Protein AF-A0A8X7WUF3-F1 (afdb_monomer)

Sequence (174 aa):
MGSCRSQRPDRFDLRYANLSNQVAPIILLKLLQTSVDLGSIHLSSYCTLTGSTIAQLRDLESNYNEKVLEIAINTLEKAKRDEFDEDIPEDVRMLFVDKDTVINAVSGSHDMHLLKIDNREDSIVTRANKWCANVVTQVHREEKTRNRNRVSEIHQYTNHLRDNAAKYELRHAA

Foldseek 3Di:
DDDDPDPDPDPVVVVLVVVLVPPPDPVLVVVLVVVLVVLVVVLVVVLVVLVVVLVVVLVVLVVVLVVQLVVLVVQLVCVVVVVHDPPDDPVSVVQSPDSVSVVVVSVVVSVVSNVVSVVVSCVVSVVSVVVSVVVSVVVVVVSVVVSVVVSVVVVVVVVVVVVVVVVVVVVVVD

pLDDT: mean 82.72, std 17.37, range [35.44, 98.5]

Structure (mmCIF, N/CA/C/O backbone):
data_AF-A0A8X7WUF3-F1
#
_entry.id   AF-A0A8X7WUF3-F1
#
loop_
_atom_site.group_PDB
_atom_site.id
_atom_site.type_symbol
_atom_site.label_atom_id
_atom_site.label_alt_id
_atom_site.label_comp_id
_atom_site.label_asym_id
_atom_site.label_entity_id
_atom_site.label_seq_id
_atom_site.pdbx_PDB_ins_code
_atom_site.Cartn_x
_atom_site.Cartn_y
_atom_site.Cartn_z
_atom_site.occupancy
_atom_site.B_iso_or_equiv
_atom_site.auth_seq_id
_atom_site.auth_comp_id
_atom_site.auth_asym_id
_atom_site.auth_atom_id
_atom_site.pdbx_PDB_model_num
ATOM 1 N N . MET A 1 1 ? 19.565 -24.087 -69.670 1.00 35.44 1 MET A N 1
ATOM 2 C CA . MET A 1 1 ? 19.484 -24.325 -68.213 1.00 35.44 1 MET A CA 1
ATOM 3 C C . MET A 1 1 ? 20.623 -23.569 -67.542 1.00 35.44 1 MET A C 1
ATOM 5 O O . MET A 1 1 ? 21.758 -24.015 -67.607 1.00 35.44 1 MET A O 1
ATOM 9 N N . GLY A 1 2 ? 20.3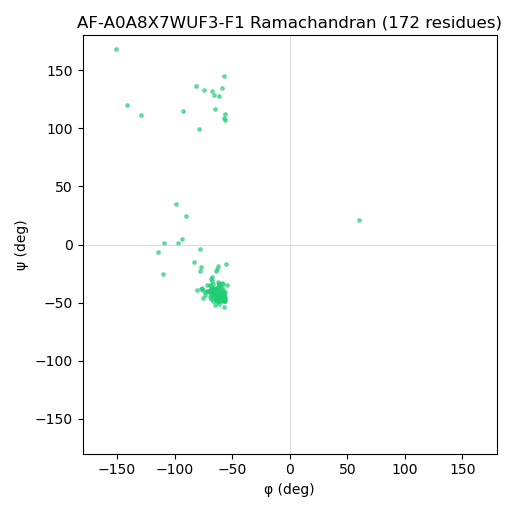50 -22.368 -67.025 1.00 37.84 2 GLY A N 1
ATOM 10 C CA . GLY A 1 2 ? 21.346 -21.529 -66.351 1.00 37.84 2 GLY A CA 1
ATOM 11 C C . GLY A 1 2 ? 21.315 -21.789 -64.849 1.00 37.84 2 GLY A C 1
ATOM 12 O O . GLY A 1 2 ? 20.302 -21.543 -64.205 1.00 37.84 2 GLY A O 1
ATOM 13 N N . SER A 1 3 ? 22.403 -22.341 -64.319 1.00 40.22 3 SER A N 1
ATOM 14 C CA . SER A 1 3 ? 22.562 -22.729 -62.916 1.00 40.22 3 SER A CA 1
ATOM 15 C C . SER A 1 3 ? 22.530 -21.511 -61.983 1.00 40.22 3 SER A C 1
ATOM 17 O O . SER A 1 3 ? 23.445 -20.690 -62.009 1.00 40.22 3 SER A O 1
ATOM 19 N N . CYS A 1 4 ? 21.525 -21.438 -61.103 1.00 40.44 4 CYS A N 1
ATOM 20 C CA . CYS A 1 4 ? 21.516 -20.563 -59.928 1.00 40.44 4 CYS A CA 1
ATOM 21 C C . CYS A 1 4 ? 22.749 -20.845 -59.055 1.00 40.44 4 CYS A C 1
ATOM 23 O O . CYS A 1 4 ? 22.812 -21.862 -58.367 1.00 40.44 4 CYS A O 1
ATOM 25 N N . ARG A 1 5 ? 23.735 -19.941 -59.047 1.00 38.94 5 ARG A N 1
ATOM 26 C CA . ARG A 1 5 ? 24.725 -19.886 -57.966 1.00 38.94 5 ARG A CA 1
ATOM 27 C C . ARG A 1 5 ? 24.072 -19.187 -56.779 1.00 38.94 5 ARG A C 1
ATOM 29 O O . ARG A 1 5 ? 23.997 -17.965 -56.743 1.00 38.94 5 ARG A O 1
ATOM 36 N N . SER A 1 6 ? 23.601 -19.973 -55.816 1.00 46.81 6 SER A N 1
ATOM 37 C CA . SER A 1 6 ? 23.259 -19.490 -54.481 1.00 46.81 6 SER A CA 1
ATOM 38 C C . SER A 1 6 ? 24.500 -18.832 -53.865 1.00 46.81 6 SER A C 1
ATOM 40 O O . SER A 1 6 ? 25.472 -19.523 -53.542 1.00 46.81 6 SER A O 1
ATOM 42 N N . GLN A 1 7 ? 24.488 -17.505 -53.742 1.00 46.44 7 GLN A N 1
ATOM 43 C CA . GLN A 1 7 ? 25.461 -16.760 -52.947 1.00 46.44 7 GLN A CA 1
ATOM 44 C C . GLN A 1 7 ? 25.415 -17.312 -51.521 1.00 46.44 7 GLN A C 1
ATOM 46 O O . GLN A 1 7 ? 24.400 -17.213 -50.834 1.00 46.44 7 GLN A O 1
ATOM 51 N N . ARG A 1 8 ? 26.499 -17.967 -51.096 1.00 47.62 8 ARG A N 1
ATOM 52 C CA . ARG A 1 8 ? 26.674 -18.297 -49.683 1.00 47.62 8 ARG A CA 1
ATOM 53 C C . ARG A 1 8 ? 26.868 -16.971 -48.944 1.00 47.62 8 ARG A C 1
ATOM 55 O O . ARG A 1 8 ? 27.695 -16.186 -49.404 1.00 47.62 8 ARG A O 1
ATOM 62 N N . PRO A 1 9 ? 26.161 -16.719 -47.833 1.00 45.72 9 PRO A N 1
ATOM 63 C CA . PRO A 1 9 ? 26.428 -15.538 -47.028 1.00 45.72 9 PRO A CA 1
ATOM 64 C C . PRO A 1 9 ? 27.867 -15.620 -46.507 1.00 45.72 9 PRO A C 1
ATOM 66 O O . PRO A 1 9 ? 28.289 -16.654 -45.973 1.00 45.72 9 PRO A O 1
ATOM 69 N N . ASP A 1 10 ? 28.638 -14.557 -46.730 1.00 45.16 10 ASP A N 1
ATOM 70 C CA . ASP A 1 10 ? 30.043 -14.484 -46.349 1.00 45.16 10 ASP A CA 1
ATOM 71 C C . ASP A 1 10 ? 30.193 -14.687 -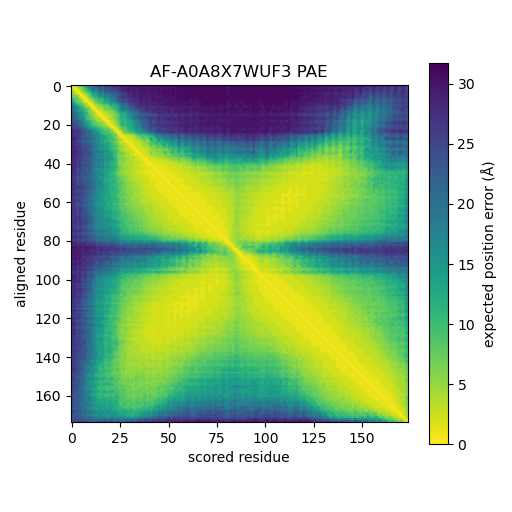44.836 1.00 45.16 10 ASP A C 1
ATOM 73 O O . ASP A 1 10 ? 29.493 -14.077 -44.028 1.00 45.16 10 ASP A O 1
ATOM 77 N N . ARG A 1 11 ? 31.154 -15.522 -44.414 1.00 47.53 11 ARG A N 1
ATOM 78 C CA . ARG A 1 11 ? 31.456 -15.771 -42.984 1.00 47.53 11 ARG A CA 1
ATOM 79 C C . ARG A 1 11 ? 31.766 -14.496 -42.189 1.00 47.53 11 ARG A C 1
ATOM 81 O O . ARG A 1 11 ? 31.739 -14.533 -40.958 1.00 47.53 11 ARG A O 1
ATOM 88 N N . PHE A 1 12 ? 32.076 -13.395 -42.870 1.00 46.31 12 PHE A N 1
ATOM 89 C CA . PHE A 1 12 ? 32.270 -12.083 -42.266 1.00 46.31 12 PHE A CA 1
ATOM 90 C C . PHE A 1 12 ? 30.977 -11.503 -41.671 1.00 46.31 12 PHE A C 1
ATOM 92 O O . PHE A 1 12 ? 31.032 -10.900 -40.600 1.00 46.31 12 PHE A O 1
ATOM 99 N N . ASP A 1 13 ? 29.815 -11.763 -42.273 1.00 53.72 13 ASP A N 1
ATOM 100 C CA . ASP A 1 13 ? 28.530 -11.178 -41.863 1.00 53.72 13 ASP A CA 1
ATOM 101 C C . ASP A 1 13 ? 28.063 -11.697 -40.487 1.00 53.72 13 ASP A C 1
ATOM 103 O O . ASP A 1 13 ? 27.626 -10.945 -39.614 1.00 53.72 13 ASP A O 1
ATOM 107 N N . LEU A 1 14 ? 28.287 -12.989 -40.220 1.00 49.47 14 LEU A N 1
ATOM 108 C CA . LEU A 1 14 ? 27.977 -13.625 -38.930 1.00 49.47 14 LEU A CA 1
ATOM 109 C C . LEU A 1 14 ? 28.860 -13.125 -37.775 1.00 49.47 14 LEU A C 1
ATOM 111 O O . LEU A 1 14 ? 28.428 -13.133 -36.618 1.00 49.47 14 LEU A O 1
ATOM 115 N N . ARG A 1 15 ? 30.095 -12.682 -38.058 1.00 49.59 15 ARG A N 1
ATOM 116 C CA . ARG A 1 15 ? 30.964 -12.071 -37.039 1.00 49.59 15 ARG A CA 1
ATOM 117 C C . ARG A 1 15 ? 30.547 -10.635 -36.743 1.00 49.59 15 ARG A C 1
ATOM 119 O O . ARG A 1 15 ? 30.535 -10.263 -35.575 1.00 49.59 15 ARG A O 1
ATOM 126 N N . TYR A 1 16 ? 30.136 -9.861 -37.746 1.00 51.12 16 TYR A N 1
ATOM 127 C CA . TYR A 1 16 ? 29.622 -8.505 -37.529 1.00 51.12 16 TYR A CA 1
ATOM 128 C C . TYR A 1 16 ? 28.277 -8.492 -36.796 1.00 51.12 16 TYR A C 1
ATOM 130 O O . TYR A 1 16 ? 28.102 -7.658 -35.911 1.00 51.12 16 TYR A O 1
ATOM 138 N N . ALA A 1 17 ? 27.389 -9.459 -37.048 1.00 49.22 17 ALA A N 1
ATOM 139 C CA . ALA A 1 17 ? 26.171 -9.652 -36.253 1.00 49.22 17 ALA A CA 1
ATOM 140 C C . ALA A 1 17 ? 26.467 -9.987 -34.772 1.00 49.22 17 ALA A C 1
ATOM 142 O O . ALA A 1 17 ? 25.726 -9.587 -33.875 1.00 49.22 17 ALA A O 1
ATOM 143 N N . ASN A 1 18 ? 27.579 -10.680 -34.491 1.00 47.94 18 ASN A N 1
ATOM 144 C CA . ASN A 1 18 ? 28.028 -10.972 -33.125 1.00 47.94 18 ASN A CA 1
ATOM 145 C C . ASN A 1 18 ? 28.763 -9.795 -32.456 1.00 47.94 18 ASN A C 1
ATOM 147 O O . ASN A 1 18 ? 28.521 -9.527 -31.282 1.00 47.94 18 ASN A O 1
ATOM 151 N N . LEU A 1 19 ? 29.604 -9.046 -33.181 1.00 47.69 19 LEU A N 1
ATOM 152 C CA . LEU A 1 19 ? 30.256 -7.834 -32.658 1.00 47.69 19 LEU A CA 1
ATOM 153 C C . LEU A 1 19 ? 29.258 -6.684 -32.436 1.00 47.69 19 LEU A C 1
ATOM 155 O O . LEU A 1 19 ? 29.367 -5.962 -31.447 1.00 47.69 19 LEU A O 1
ATOM 159 N N . SER A 1 20 ? 28.237 -6.563 -33.289 1.00 50.03 20 SER A N 1
ATOM 160 C CA . SER A 1 20 ? 27.068 -5.692 -33.086 1.00 50.03 20 SER A CA 1
ATOM 161 C C . SER A 1 20 ? 26.369 -5.958 -31.747 1.00 50.03 20 SER A C 1
ATOM 163 O O . SER A 1 20 ? 25.873 -5.018 -31.129 1.00 50.03 20 SER A O 1
ATOM 165 N N . ASN A 1 21 ? 26.344 -7.215 -31.288 1.00 48.44 21 ASN A N 1
ATOM 166 C CA . ASN A 1 21 ? 25.780 -7.590 -29.992 1.00 48.44 21 ASN A CA 1
ATOM 167 C C . ASN A 1 21 ? 26.758 -7.388 -28.815 1.00 48.44 21 ASN A C 1
ATOM 169 O O . ASN A 1 21 ? 26.299 -7.403 -27.676 1.00 48.44 21 ASN A O 1
ATOM 173 N N . GLN A 1 22 ? 28.067 -7.208 -29.046 1.00 52.22 22 GLN A N 1
ATOM 174 C CA . GLN A 1 22 ? 29.073 -7.161 -27.969 1.00 52.22 22 GLN A CA 1
ATOM 175 C C . GLN A 1 22 ? 29.705 -5.784 -27.707 1.00 52.22 22 GLN A C 1
ATOM 177 O O . GLN A 1 22 ? 30.152 -5.559 -26.585 1.00 52.22 22 GLN A O 1
ATOM 182 N N . VAL A 1 23 ? 29.758 -4.853 -28.673 1.00 52.94 23 VAL A N 1
ATOM 183 C CA . VAL A 1 23 ? 30.624 -3.653 -28.534 1.00 52.94 23 VAL A CA 1
ATOM 184 C C . VAL A 1 23 ? 29.873 -2.311 -28.445 1.00 52.94 23 VAL A C 1
ATOM 186 O O . VAL A 1 23 ? 30.470 -1.290 -28.118 1.00 52.94 23 VAL A O 1
ATOM 189 N N . ALA A 1 24 ? 28.553 -2.276 -28.621 1.00 48.44 24 ALA A N 1
ATOM 190 C CA . ALA A 1 24 ? 27.767 -1.043 -28.513 1.00 48.44 24 ALA A CA 1
ATOM 191 C C . ALA A 1 24 ? 26.564 -1.249 -27.570 1.00 48.44 24 ALA A C 1
ATOM 193 O O . ALA A 1 24 ? 25.644 -1.961 -27.982 1.00 48.44 24 ALA A O 1
ATOM 194 N N . PRO A 1 25 ? 26.485 -0.644 -26.355 1.00 58.41 25 PRO A N 1
ATOM 195 C CA . PRO A 1 25 ? 27.393 0.331 -25.721 1.00 58.41 25 PRO A CA 1
ATOM 196 C C . PRO A 1 25 ? 27.587 0.120 -24.191 1.00 58.41 25 PRO A C 1
ATOM 198 O O . PRO A 1 25 ? 26.660 0.282 -23.394 1.00 58.41 25 PRO A O 1
ATOM 201 N N . ILE A 1 26 ? 28.823 -0.119 -23.738 1.00 57.34 26 ILE A N 1
ATOM 202 C CA . ILE A 1 26 ? 29.159 -0.249 -22.299 1.00 57.34 26 ILE A CA 1
ATOM 203 C C . ILE A 1 26 ? 28.780 1.013 -21.495 1.00 57.34 26 ILE A C 1
ATOM 205 O O . ILE A 1 26 ? 28.362 0.908 -20.346 1.00 57.34 26 ILE A O 1
ATOM 209 N N . ILE A 1 27 ? 28.884 2.204 -22.094 1.00 58.00 27 ILE A N 1
ATOM 210 C CA . ILE A 1 27 ? 28.566 3.484 -21.434 1.00 58.00 27 ILE A CA 1
ATOM 211 C C . ILE A 1 27 ? 27.058 3.631 -21.194 1.00 58.00 27 ILE A C 1
ATOM 213 O O . ILE A 1 27 ? 26.644 4.063 -20.125 1.00 58.00 27 ILE A O 1
ATOM 217 N N . LEU A 1 28 ? 26.230 3.221 -22.157 1.00 61.72 28 LEU A N 1
ATOM 218 C CA . LEU A 1 28 ? 24.775 3.361 -22.078 1.00 61.72 28 LEU A CA 1
ATOM 219 C C . LEU A 1 28 ? 24.169 2.321 -21.130 1.00 61.72 28 LEU A C 1
ATOM 221 O O . LEU A 1 28 ? 23.297 2.666 -20.347 1.00 61.72 28 LEU A O 1
ATOM 225 N N . LEU A 1 29 ? 24.697 1.090 -21.115 1.00 63.72 29 LEU A N 1
ATOM 226 C CA . LEU A 1 29 ? 24.328 0.077 -20.117 1.00 63.72 29 LEU A CA 1
ATOM 227 C C . LEU A 1 29 ? 24.739 0.483 -18.695 1.00 63.72 29 LEU A C 1
ATOM 229 O O . LEU A 1 29 ? 23.956 0.294 -17.770 1.00 63.72 29 LEU A O 1
ATOM 233 N N . LYS A 1 30 ? 25.928 1.075 -18.512 1.00 66.25 30 LYS A N 1
ATOM 234 C CA . LYS A 1 30 ? 26.370 1.573 -17.199 1.00 66.25 30 LYS A CA 1
ATOM 235 C C . LYS A 1 30 ? 25.532 2.756 -16.714 1.00 66.25 30 LYS A C 1
ATOM 237 O O . LYS A 1 30 ? 25.122 2.746 -15.561 1.00 66.25 30 LYS A O 1
ATOM 242 N N . LEU A 1 31 ? 25.233 3.727 -17.581 1.00 66.06 31 LEU A N 1
ATOM 243 C CA . LEU A 1 31 ? 24.360 4.857 -17.239 1.00 66.06 31 LEU A CA 1
ATOM 244 C C . LEU A 1 31 ? 22.928 4.397 -16.925 1.00 66.06 31 LEU A C 1
ATOM 246 O O . LEU A 1 31 ? 22.315 4.887 -15.975 1.00 66.06 31 LEU A O 1
ATOM 250 N N . LEU A 1 32 ? 22.418 3.405 -17.664 1.00 69.19 32 LEU A N 1
ATOM 251 C CA . LEU A 1 32 ? 21.122 2.802 -17.372 1.00 69.19 32 LEU A CA 1
ATOM 252 C C . LEU A 1 32 ? 21.113 2.115 -16.008 1.00 69.19 32 LEU A C 1
ATOM 254 O O . LEU A 1 32 ? 20.210 2.360 -15.212 1.00 69.19 32 LEU A O 1
ATOM 258 N N . GLN A 1 33 ? 22.138 1.310 -15.723 1.00 73.44 33 GLN A N 1
ATOM 259 C 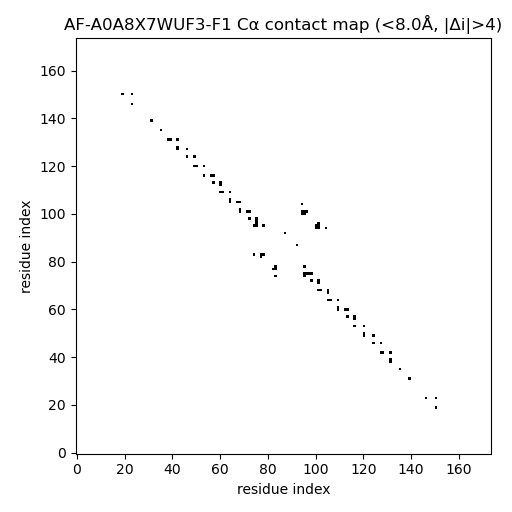CA . GLN A 1 33 ? 22.269 0.618 -14.446 1.00 73.44 33 GLN A CA 1
ATOM 260 C C . GLN A 1 33 ? 22.297 1.622 -13.291 1.00 73.44 33 GLN A C 1
ATOM 262 O O . GLN A 1 33 ? 21.493 1.505 -12.376 1.00 73.44 33 GLN A O 1
ATOM 267 N N . THR A 1 34 ? 23.093 2.692 -13.401 1.00 71.69 34 THR A N 1
ATOM 268 C CA . THR A 1 34 ? 23.130 3.736 -12.366 1.00 71.69 34 THR A CA 1
ATOM 269 C C . THR A 1 34 ? 21.782 4.434 -12.162 1.00 71.69 34 THR A C 1
ATOM 271 O O . THR A 1 34 ? 21.441 4.779 -11.034 1.00 71.69 34 THR A O 1
ATOM 274 N N . SER A 1 35 ? 20.980 4.618 -13.220 1.00 72.12 35 SER A N 1
ATOM 275 C CA . SER A 1 35 ? 19.637 5.211 -13.100 1.00 72.12 35 SER A CA 1
ATOM 276 C C . SER A 1 35 ? 18.626 4.271 -12.428 1.00 72.12 35 SER A C 1
ATOM 278 O O . SER A 1 35 ? 17.774 4.719 -11.662 1.00 72.12 35 SER A O 1
ATOM 280 N N . VAL A 1 36 ? 18.753 2.963 -12.664 1.00 77.62 36 VAL A N 1
ATOM 281 C CA . VAL A 1 36 ? 17.930 1.918 -12.037 1.00 77.62 36 VAL A CA 1
ATOM 282 C C . VAL A 1 36 ? 18.305 1.738 -10.564 1.00 77.62 36 VAL A C 1
ATOM 284 O O . VAL A 1 36 ? 17.422 1.608 -9.713 1.00 77.62 36 VAL A O 1
ATOM 287 N N . ASP A 1 37 ? 19.598 1.800 -10.249 1.00 80.69 37 ASP A N 1
ATOM 288 C CA . ASP A 1 37 ? 20.101 1.749 -8.876 1.00 80.69 37 ASP A CA 1
ATOM 289 C C . ASP A 1 37 ? 19.593 2.959 -8.076 1.00 80.69 37 ASP A C 1
ATOM 291 O O . ASP A 1 37 ? 19.080 2.805 -6.967 1.00 80.69 37 ASP A O 1
ATOM 295 N N . LEU A 1 38 ? 19.624 4.158 -8.675 1.00 80.38 38 LEU A N 1
ATOM 296 C CA . LEU A 1 38 ? 19.053 5.364 -8.071 1.00 80.38 38 LEU A CA 1
ATOM 297 C C . LEU A 1 38 ? 17.538 5.221 -7.840 1.00 80.38 38 LEU A C 1
ATOM 299 O O . LEU A 1 38 ? 17.043 5.555 -6.763 1.00 80.38 38 LEU A O 1
ATOM 303 N N . GLY A 1 39 ? 16.799 4.669 -8.808 1.00 84.31 39 GLY A N 1
ATOM 304 C CA . GLY A 1 39 ? 15.368 4.378 -8.660 1.00 84.31 39 GLY A CA 1
ATOM 305 C C . GLY A 1 39 ? 15.064 3.419 -7.503 1.00 84.31 39 GLY A C 1
ATOM 306 O O . GLY A 1 39 ? 14.099 3.624 -6.766 1.00 84.31 39 GLY A O 1
ATOM 307 N N . SER A 1 40 ? 15.928 2.428 -7.284 1.00 86.94 40 SER A N 1
ATOM 308 C CA . SER A 1 40 ? 15.810 1.480 -6.168 1.00 86.94 40 SER A CA 1
ATOM 309 C C . SER A 1 40 ? 16.023 2.163 -4.811 1.00 86.94 40 SER A C 1
ATOM 311 O O . SER A 1 40 ? 15.293 1.884 -3.860 1.00 86.94 40 SER A O 1
ATOM 313 N N . ILE A 1 41 ? 16.961 3.114 -4.727 1.00 88.81 41 ILE A N 1
ATOM 314 C CA . ILE A 1 41 ? 17.178 3.937 -3.524 1.00 88.81 41 ILE A CA 1
ATOM 315 C C . ILE A 1 41 ? 15.938 4.788 -3.220 1.00 88.81 41 ILE A C 1
ATOM 317 O O . ILE A 1 41 ? 15.472 4.813 -2.080 1.00 88.81 41 ILE A O 1
ATOM 321 N N . HIS A 1 42 ? 15.367 5.451 -4.231 1.00 90.31 42 HIS A N 1
ATOM 322 C CA . HIS A 1 42 ? 14.150 6.248 -4.056 1.00 90.31 42 HIS A CA 1
ATOM 323 C C . HIS A 1 42 ? 12.956 5.398 -3.614 1.00 90.31 42 HIS A C 1
ATOM 325 O O . HIS A 1 42 ? 12.222 5.812 -2.717 1.00 90.31 42 HIS A O 1
ATOM 331 N N . LEU A 1 43 ? 12.783 4.201 -4.187 1.00 93.69 43 LEU A N 1
ATOM 332 C CA . LEU A 1 43 ? 11.744 3.265 -3.761 1.00 93.69 43 LEU A CA 1
ATOM 333 C C . LEU A 1 43 ? 11.936 2.845 -2.301 1.00 93.69 43 LEU A C 1
ATOM 335 O O . LEU A 1 43 ? 10.980 2.881 -1.531 1.00 93.69 43 LEU A O 1
ATOM 339 N N . SER A 1 44 ? 13.161 2.492 -1.904 1.00 93.06 44 SER A N 1
ATOM 340 C CA . SER A 1 44 ? 13.455 2.129 -0.515 1.00 93.06 44 SER A CA 1
ATOM 341 C C . SER A 1 44 ? 13.145 3.282 0.439 1.00 93.06 44 SER A C 1
ATOM 343 O O . SER A 1 44 ? 12.519 3.062 1.470 1.00 93.06 44 SER A O 1
ATOM 345 N N . SER A 1 45 ? 13.543 4.509 0.090 1.00 95.38 45 SER A N 1
ATOM 346 C CA . SER A 1 45 ? 13.252 5.701 0.893 1.00 95.38 45 SER A CA 1
ATOM 347 C C . SER A 1 45 ? 11.747 5.954 1.014 1.00 95.38 45 SER A C 1
ATOM 349 O O . SER A 1 45 ? 11.264 6.223 2.114 1.00 95.38 45 SER A O 1
ATOM 351 N N . TYR A 1 46 ? 11.001 5.809 -0.084 1.00 95.69 46 TYR A N 1
ATOM 352 C CA . TYR A 1 46 ? 9.544 5.909 -0.084 1.00 95.69 46 TYR A CA 1
ATOM 353 C C . TYR A 1 46 ? 8.903 4.864 0.838 1.00 95.69 46 TYR A C 1
ATOM 355 O O . TYR A 1 46 ? 8.092 5.234 1.682 1.00 95.69 46 TYR A O 1
ATOM 363 N N . CYS A 1 47 ? 9.309 3.592 0.732 1.00 94.75 47 CYS A N 1
ATOM 364 C CA . CYS A 1 47 ? 8.797 2.507 1.573 1.00 94.75 47 CYS A CA 1
ATOM 365 C C . CYS A 1 47 ? 9.052 2.765 3.067 1.00 94.75 47 CYS A C 1
ATOM 367 O O . CYS A 1 47 ? 8.146 2.599 3.886 1.00 94.75 47 CYS A O 1
ATOM 369 N N . THR A 1 48 ? 10.252 3.235 3.425 1.00 95.88 48 THR A N 1
ATOM 370 C CA . THR A 1 48 ? 10.587 3.614 4.807 1.00 95.88 48 THR A CA 1
ATOM 371 C C . THR A 1 48 ? 9.709 4.758 5.312 1.00 95.88 48 THR A C 1
ATOM 373 O O . THR A 1 48 ? 9.228 4.714 6.446 1.00 95.88 48 THR A O 1
ATOM 376 N N . LEU A 1 49 ? 9.462 5.776 4.481 1.00 97.00 49 LEU A N 1
ATOM 377 C CA . LEU A 1 49 ? 8.586 6.886 4.848 1.00 97.00 49 LEU A CA 1
ATOM 378 C C . LEU A 1 49 ? 7.149 6.406 5.070 1.00 97.00 49 LEU A C 1
ATOM 380 O O . LEU A 1 49 ? 6.551 6.754 6.085 1.00 97.00 49 LEU A O 1
ATOM 384 N N . THR A 1 50 ? 6.615 5.569 4.174 1.00 96.81 50 THR A N 1
ATOM 385 C CA . THR A 1 50 ? 5.280 4.983 4.356 1.00 96.81 50 THR A CA 1
ATOM 386 C C . THR A 1 50 ? 5.184 4.178 5.643 1.00 96.81 50 THR A C 1
ATOM 388 O O . THR A 1 50 ? 4.241 4.405 6.392 1.00 96.81 50 THR A O 1
ATOM 391 N N . GLY A 1 51 ? 6.167 3.329 5.958 1.00 97.25 51 GLY A N 1
ATOM 392 C CA . GLY A 1 51 ? 6.167 2.583 7.220 1.00 97.25 51 GLY A CA 1
ATOM 393 C C . GLY A 1 51 ? 6.216 3.500 8.446 1.00 97.25 51 GLY A C 1
ATOM 394 O O . GLY A 1 51 ? 5.494 3.285 9.415 1.00 97.25 51 GLY A O 1
ATOM 395 N N . SER A 1 52 ? 6.982 4.595 8.375 1.00 98.00 52 SER A N 1
ATOM 396 C CA . SER A 1 52 ? 7.033 5.602 9.447 1.00 98.00 52 SER A CA 1
ATOM 397 C C . SER A 1 52 ? 5.676 6.287 9.659 1.00 98.00 52 SER A C 1
ATOM 399 O O . SER A 1 52 ? 5.241 6.472 10.793 1.00 98.00 52 SER A O 1
ATOM 401 N N . THR A 1 53 ? 4.976 6.646 8.579 1.00 97.69 53 THR A N 1
ATOM 402 C CA . THR A 1 53 ? 3.628 7.231 8.658 1.00 97.69 53 THR A CA 1
ATOM 403 C C . THR A 1 53 ? 2.593 6.219 9.149 1.00 97.69 53 THR A C 1
ATOM 405 O O . THR A 1 53 ? 1.709 6.578 9.920 1.00 97.69 53 THR A O 1
ATOM 408 N N . ILE A 1 54 ? 2.695 4.953 8.740 1.00 98.19 54 ILE A N 1
ATOM 409 C CA . ILE A 1 54 ? 1.793 3.901 9.214 1.00 98.19 54 ILE A CA 1
ATOM 410 C C . ILE A 1 54 ? 1.995 3.645 10.711 1.00 98.19 54 ILE A C 1
ATOM 412 O O . ILE A 1 54 ? 1.010 3.480 11.424 1.00 98.19 54 ILE A O 1
ATOM 416 N N . ALA A 1 55 ? 3.231 3.692 11.217 1.00 98.12 55 ALA A N 1
ATOM 417 C CA . ALA A 1 55 ? 3.486 3.622 12.656 1.00 98.12 55 ALA A CA 1
ATOM 418 C C . ALA A 1 55 ? 2.743 4.736 13.417 1.00 98.12 55 ALA A C 1
ATOM 420 O O . ALA A 1 55 ? 2.014 4.446 14.359 1.00 98.12 55 ALA A O 1
ATOM 421 N N . GLN A 1 56 ? 2.807 5.981 12.929 1.00 98.38 56 GLN A N 1
ATOM 422 C CA . GLN A 1 56 ? 2.039 7.093 13.511 1.00 98.38 56 GLN A CA 1
ATOM 423 C C . GLN A 1 56 ? 0.521 6.860 13.458 1.00 98.38 56 GLN A C 1
ATOM 425 O O . GLN A 1 56 ? -0.194 7.240 14.382 1.00 98.38 56 GLN A O 1
ATOM 430 N N . LEU A 1 57 ? 0.010 6.236 12.392 1.00 98.38 57 LEU A N 1
ATOM 431 C CA . LEU A 1 57 ? -1.407 5.876 12.298 1.00 98.38 57 LEU A CA 1
ATOM 432 C C . LEU A 1 57 ? -1.798 4.792 13.310 1.00 98.38 57 LEU A C 1
ATOM 434 O O . LEU A 1 57 ? -2.871 4.897 13.897 1.00 98.38 57 LEU A O 1
ATOM 438 N N . ARG A 1 58 ? -0.940 3.791 13.550 1.00 98.38 58 ARG A N 1
ATOM 439 C CA . ARG A 1 58 ? -1.165 2.772 14.589 1.00 98.38 58 ARG A CA 1
ATOM 440 C C . ARG A 1 58 ? -1.1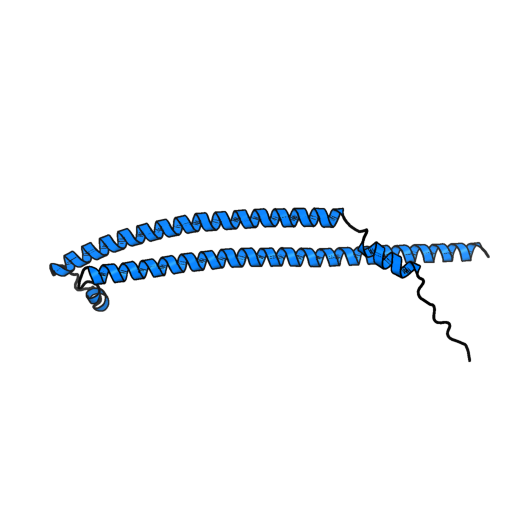72 3.394 15.989 1.00 98.38 58 ARG A C 1
ATOM 442 O O . ARG A 1 58 ? -2.055 3.075 16.778 1.00 98.38 58 ARG A O 1
ATOM 449 N N . ASP A 1 59 ? -0.264 4.330 16.267 1.00 98.38 59 ASP A N 1
ATOM 450 C CA . ASP A 1 59 ? -0.227 5.051 17.548 1.00 98.38 59 ASP A CA 1
ATOM 451 C C . ASP A 1 59 ? -1.501 5.886 17.767 1.00 98.38 59 ASP A C 1
ATOM 453 O O . ASP A 1 59 ? -2.089 5.877 18.852 1.00 98.38 59 ASP A O 1
ATOM 457 N N . LEU A 1 60 ? -1.966 6.584 16.724 1.00 98.38 60 LEU A N 1
ATOM 458 C CA . LEU A 1 60 ? -3.221 7.341 16.763 1.00 98.38 60 LEU A CA 1
ATOM 459 C C . LEU A 1 60 ? -4.436 6.433 16.973 1.00 98.38 60 LEU A C 1
ATOM 461 O O . LEU A 1 60 ? -5.316 6.785 17.756 1.00 98.38 60 LEU A O 1
ATOM 465 N N . GLU A 1 61 ? -4.480 5.276 16.311 1.00 98.38 61 GLU A N 1
ATOM 466 C CA . GLU A 1 61 ? -5.546 4.287 16.498 1.00 98.38 61 GLU A CA 1
ATOM 467 C C . GLU A 1 61 ? -5.532 3.700 17.917 1.00 98.38 61 GLU A C 1
ATOM 469 O O . GLU A 1 61 ? -6.588 3.550 18.526 1.00 98.38 61 GLU A O 1
ATOM 474 N N . SER A 1 62 ? -4.353 3.439 18.493 1.00 98.12 62 SER A N 1
ATOM 475 C CA . SER A 1 62 ? -4.233 3.006 19.893 1.00 98.12 62 SER A CA 1
ATOM 476 C C . SER A 1 62 ? -4.779 4.065 20.852 1.00 98.12 62 SER A C 1
ATOM 478 O O . SER A 1 62 ? -5.580 3.756 21.733 1.00 98.12 62 SER A O 1
ATOM 480 N N . ASN A 1 63 ? -4.423 5.336 20.642 1.00 98.31 63 ASN A N 1
ATOM 481 C CA . ASN A 1 63 ? -4.939 6.439 21.454 1.00 98.31 63 ASN A CA 1
ATOM 482 C C . ASN A 1 63 ? -6.458 6.625 21.295 1.00 98.31 63 ASN A C 1
ATOM 484 O O . ASN A 1 63 ? -7.160 6.936 22.259 1.00 98.31 63 ASN A O 1
ATOM 488 N N . TYR A 1 64 ? -6.969 6.452 20.075 1.00 98.25 64 TYR A N 1
ATOM 489 C CA . TYR A 1 64 ? -8.401 6.482 19.799 1.00 98.25 64 TYR A CA 1
ATOM 490 C C . TYR A 1 64 ? -9.124 5.370 20.562 1.00 98.25 64 TYR A C 1
ATOM 492 O O . TYR A 1 64 ? -10.093 5.652 21.265 1.00 98.25 64 TYR A O 1
ATOM 500 N N . ASN A 1 65 ? -8.613 4.140 20.495 1.00 98.19 65 ASN A N 1
ATOM 501 C CA . ASN A 1 65 ? -9.170 2.996 21.205 1.00 98.19 65 ASN A CA 1
ATOM 502 C C . ASN A 1 65 ? -9.201 3.206 22.729 1.00 98.19 65 ASN A C 1
ATOM 504 O O . ASN A 1 65 ? -10.229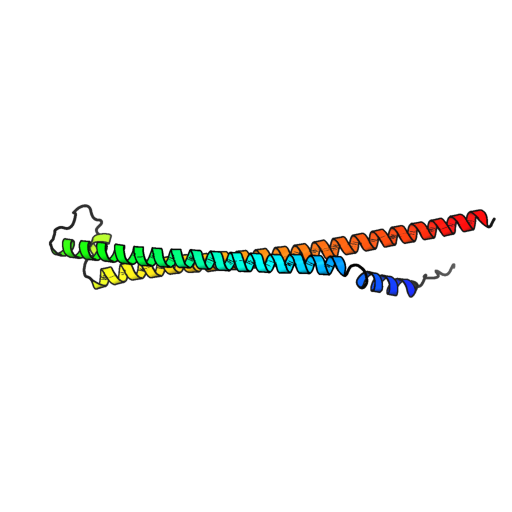 2.957 23.355 1.00 98.19 65 ASN A O 1
ATOM 508 N N . GLU A 1 66 ? -8.125 3.730 23.324 1.00 98.25 66 GLU A N 1
ATOM 509 C CA . GLU A 1 66 ? -8.080 4.061 24.758 1.00 98.25 66 GLU A CA 1
ATOM 510 C C . GLU A 1 66 ? -9.199 5.034 25.162 1.00 98.25 66 GLU A C 1
ATOM 512 O O . GLU A 1 66 ? -9.927 4.786 26.125 1.00 98.25 66 GLU A O 1
ATOM 517 N N . LYS A 1 67 ? -9.387 6.112 24.390 1.00 98.38 67 LYS A N 1
ATOM 518 C CA . LYS A 1 67 ? -10.435 7.116 24.641 1.00 98.38 67 LYS A CA 1
ATOM 519 C C . LYS A 1 67 ? -11.839 6.557 24.440 1.00 98.38 67 LYS A C 1
ATOM 521 O O . LYS A 1 67 ? -12.737 6.863 25.221 1.00 98.38 67 LYS A O 1
ATOM 526 N N . VAL A 1 68 ? -12.045 5.755 23.396 1.00 97.31 68 VAL A N 1
ATOM 527 C CA . VAL A 1 68 ? -13.333 5.095 23.144 1.00 97.31 68 VAL A CA 1
ATOM 528 C C . VAL A 1 68 ? -13.669 4.154 24.290 1.00 97.31 68 VAL A C 1
ATOM 530 O O . VAL A 1 68 ? -14.797 4.185 24.776 1.00 97.31 68 VAL A O 1
ATOM 533 N N . LEU A 1 69 ? -12.700 3.371 24.765 1.00 97.25 69 LEU A N 1
ATOM 534 C CA . LEU A 1 69 ? -12.907 2.472 25.890 1.00 97.25 69 LEU A CA 1
ATOM 535 C C . LEU A 1 69 ? -13.258 3.245 27.166 1.00 97.25 69 LEU A C 1
ATOM 537 O O . LEU A 1 69 ? -14.214 2.885 27.848 1.00 97.25 69 LEU A O 1
ATOM 541 N N . GLU A 1 70 ? -12.545 4.331 27.470 1.00 97.38 70 GLU A N 1
ATOM 542 C CA . GLU A 1 70 ? -12.860 5.196 28.612 1.00 97.38 70 GLU A CA 1
ATOM 543 C C . GLU A 1 70 ? -14.301 5.732 28.539 1.00 97.38 70 GLU A C 1
ATOM 545 O O . GLU A 1 70 ? -15.067 5.615 29.500 1.00 97.38 70 GLU A O 1
ATOM 550 N N . ILE A 1 71 ? -14.706 6.269 27.384 1.00 94.56 71 ILE A N 1
ATOM 551 C CA . ILE A 1 71 ? -16.065 6.784 27.163 1.00 94.56 71 ILE A CA 1
ATOM 552 C C . ILE A 1 71 ? -17.106 5.666 27.273 1.00 94.56 71 ILE A C 1
ATOM 554 O O . ILE A 1 71 ? -18.160 5.871 27.880 1.00 94.56 71 ILE A O 1
ATOM 558 N N . ALA A 1 72 ? -16.827 4.488 26.717 1.00 93.94 72 ALA A N 1
ATOM 559 C CA . ALA A 1 72 ? -17.742 3.357 26.742 1.00 93.94 72 ALA A CA 1
ATOM 560 C C . ALA A 1 72 ? -17.946 2.833 28.172 1.00 93.94 72 ALA A C 1
ATOM 562 O O . ALA A 1 72 ? -19.079 2.595 28.585 1.00 93.94 72 ALA A O 1
ATOM 563 N N . ILE A 1 73 ? -16.882 2.744 28.974 1.00 94.69 73 ILE A N 1
ATOM 564 C CA . ILE A 1 73 ? -16.978 2.363 30.389 1.00 94.69 73 ILE A CA 1
ATOM 565 C C .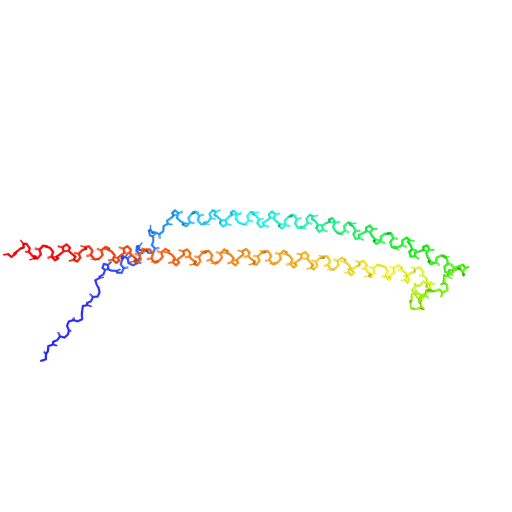 ILE A 1 73 ? -17.734 3.421 31.200 1.00 94.69 73 ILE A C 1
ATOM 567 O O . ILE A 1 73 ? -18.614 3.075 31.986 1.00 94.69 73 ILE A O 1
ATOM 571 N N . ASN A 1 74 ? -17.461 4.709 30.986 1.00 92.94 74 ASN A N 1
ATOM 572 C CA . ASN A 1 74 ? -18.201 5.778 31.661 1.00 92.94 74 ASN A CA 1
ATOM 573 C C . ASN A 1 74 ? -19.695 5.763 31.295 1.00 92.94 74 ASN A C 1
ATOM 575 O O . ASN A 1 74 ? -20.549 6.017 32.143 1.00 92.94 74 ASN A O 1
ATOM 579 N N . THR A 1 75 ? -20.015 5.441 30.042 1.00 90.38 75 THR A N 1
ATOM 580 C CA . THR A 1 75 ? -21.391 5.281 29.555 1.00 90.38 75 THR A CA 1
ATOM 581 C C . THR A 1 75 ? -22.070 4.055 30.176 1.00 90.38 75 THR A C 1
ATOM 583 O O . THR A 1 75 ? -23.201 4.168 30.642 1.00 90.38 75 THR A O 1
ATOM 586 N N . LEU A 1 76 ? -21.367 2.921 30.293 1.00 92.12 76 LEU A N 1
ATOM 587 C CA . LEU A 1 76 ? -21.851 1.724 30.993 1.00 92.12 76 LEU A CA 1
ATOM 588 C C . LEU A 1 76 ? -22.214 2.019 32.456 1.00 92.12 76 LEU A C 1
ATOM 590 O O . LEU A 1 76 ? -23.248 1.578 32.951 1.00 92.12 76 LEU A O 1
ATOM 594 N N . GLU A 1 77 ? -21.373 2.769 33.165 1.00 91.06 77 GLU A N 1
ATOM 595 C CA . GLU A 1 77 ? -21.622 3.102 34.571 1.00 91.06 77 GLU A CA 1
ATOM 596 C C . GLU A 1 77 ? -22.834 4.026 34.754 1.00 91.06 77 GLU A C 1
ATOM 598 O O . GLU A 1 77 ? -23.542 3.901 35.753 1.00 91.06 77 GLU A O 1
ATOM 603 N N . LYS A 1 78 ? -23.122 4.906 33.786 1.00 88.81 78 LYS A N 1
ATOM 604 C CA . LYS A 1 78 ? -24.377 5.678 33.756 1.00 88.81 78 LYS A CA 1
ATOM 605 C C . LYS A 1 78 ? -25.584 4.788 33.467 1.00 88.81 78 LYS A C 1
ATOM 607 O O . LYS A 1 78 ? -26.605 4.928 34.132 1.00 88.81 78 LYS A O 1
ATOM 612 N N . ALA A 1 79 ? -25.442 3.829 32.548 1.00 85.38 79 ALA A N 1
ATOM 613 C CA . ALA A 1 79 ? -26.489 2.855 32.231 1.00 85.38 79 ALA A CA 1
ATOM 614 C C . ALA A 1 79 ? -26.946 2.087 33.474 1.00 85.38 79 ALA A C 1
ATOM 616 O O . ALA A 1 79 ? -28.136 1.977 33.746 1.00 85.38 79 ALA A O 1
ATOM 617 N N . LYS A 1 80 ? -25.990 1.631 34.291 1.00 85.06 80 LYS A N 1
ATOM 618 C CA . LYS A 1 80 ? -26.270 0.916 35.545 1.00 85.06 80 LYS A CA 1
ATOM 619 C C . LYS A 1 80 ? -27.008 1.750 36.596 1.00 85.06 80 LYS A C 1
ATOM 621 O O . LYS A 1 80 ? -27.574 1.173 37.520 1.00 85.06 80 LYS A O 1
ATOM 626 N N . ARG A 1 81 ? -26.963 3.081 36.500 1.00 87.06 81 ARG A N 1
ATOM 627 C CA . ARG A 1 81 ? -27.654 4.008 37.413 1.00 87.06 81 ARG A CA 1
ATOM 628 C C . ARG A 1 81 ? -29.031 4.427 36.905 1.00 87.06 81 ARG A C 1
ATOM 630 O O . ARG A 1 81 ? -29.650 5.270 37.540 1.00 87.06 81 ARG A O 1
ATOM 637 N N . ASP A 1 82 ? -29.482 3.857 35.786 1.00 78.94 82 ASP A N 1
ATOM 638 C CA . ASP A 1 82 ? -30.703 4.267 35.082 1.00 78.94 82 ASP A CA 1
ATOM 639 C C . ASP A 1 82 ? -30.659 5.740 34.619 1.00 78.94 82 ASP A C 1
ATOM 641 O O . ASP A 1 82 ? -31.672 6.371 34.349 1.00 78.94 82 ASP A O 1
ATOM 645 N N . GLU A 1 83 ? -29.449 6.301 34.497 1.00 81.19 83 GLU A N 1
ATOM 646 C CA . GLU A 1 83 ? -29.186 7.637 33.940 1.00 81.19 83 GLU A CA 1
ATOM 647 C C . GLU A 1 83 ? -28.941 7.556 32.421 1.00 81.19 83 GLU A C 1
ATOM 649 O O . GLU A 1 83 ? -28.206 8.365 31.844 1.00 81.19 83 GLU A O 1
ATOM 654 N N . PHE A 1 84 ? -29.469 6.515 31.776 1.00 74.81 84 PHE A N 1
ATOM 655 C CA . PHE A 1 84 ? -29.253 6.273 30.359 1.00 74.81 84 PHE A CA 1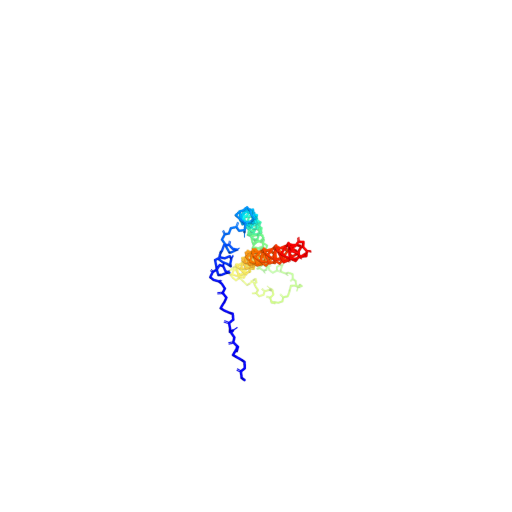
ATOM 656 C C . PHE A 1 84 ? -30.200 7.129 29.528 1.00 74.81 84 PHE A C 1
ATOM 658 O O . PHE A 1 84 ? -31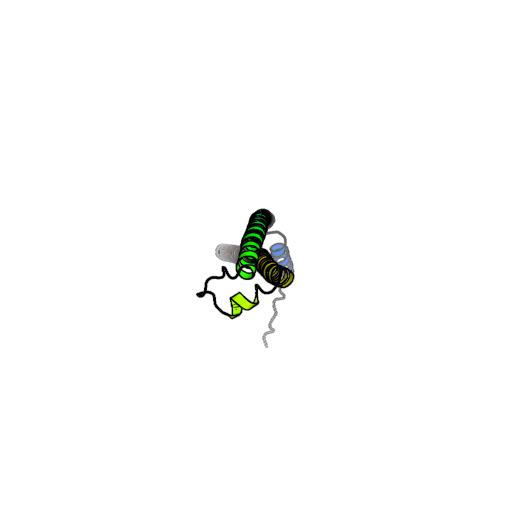.383 7.233 29.832 1.00 74.81 84 PHE A O 1
ATOM 665 N N . ASP A 1 85 ? -29.675 7.734 28.469 1.00 72.50 85 ASP A N 1
ATOM 666 C CA . ASP A 1 85 ? -30.476 8.584 27.595 1.00 72.50 85 ASP A CA 1
ATOM 667 C C . ASP A 1 85 ? -31.541 7.740 26.864 1.00 72.50 85 ASP A C 1
ATOM 669 O O . ASP A 1 85 ? -31.232 6.695 26.271 1.00 72.50 85 ASP A O 1
ATOM 673 N N . GLU A 1 86 ? -32.808 8.159 26.926 1.00 72.19 86 GLU A N 1
ATOM 674 C CA . GLU A 1 86 ? -33.926 7.440 26.301 1.00 72.19 86 GLU A CA 1
ATOM 675 C C . GLU A 1 86 ? -33.793 7.412 24.769 1.00 72.19 86 GLU A C 1
ATOM 677 O O . GLU A 1 86 ? -34.267 6.465 24.141 1.00 72.19 86 GLU A O 1
ATOM 682 N N . ASP A 1 87 ? -33.044 8.345 24.176 1.00 80.50 87 ASP A N 1
ATOM 683 C CA . ASP A 1 87 ? -32.853 8.456 22.724 1.00 80.50 87 ASP A CA 1
ATOM 684 C C . ASP A 1 87 ? -31.842 7.446 22.131 1.00 80.50 87 ASP A C 1
ATOM 686 O O . ASP A 1 87 ? -31.660 7.382 20.911 1.00 80.50 87 ASP A O 1
ATOM 690 N N . ILE A 1 88 ? -31.170 6.630 22.955 1.00 78.06 88 ILE A N 1
ATOM 691 C CA . ILE A 1 88 ? -30.158 5.674 22.468 1.00 78.06 88 ILE A CA 1
ATOM 692 C C . ILE A 1 88 ? -30.815 4.464 21.766 1.00 78.06 88 ILE A C 1
ATOM 694 O O . ILE A 1 88 ? -31.725 3.847 22.311 1.00 78.06 88 ILE A O 1
ATOM 698 N N . PRO A 1 89 ? -30.353 4.041 20.578 1.00 85.25 89 PRO A N 1
ATOM 699 C CA . PRO A 1 89 ? -30.867 2.839 19.919 1.00 85.25 89 PRO A CA 1
ATOM 700 C C . PRO A 1 89 ? -30.750 1.561 20.773 1.00 85.25 89 PRO A C 1
ATOM 702 O O . PRO A 1 89 ? -29.790 1.378 21.524 1.00 85.25 89 PRO A O 1
ATOM 705 N N . GLU A 1 90 ? -31.727 0.657 20.658 1.00 82.50 90 GLU A N 1
ATOM 706 C CA . GLU A 1 90 ? -31.810 -0.552 21.497 1.00 82.50 90 GLU A CA 1
ATOM 707 C C . GLU A 1 90 ? -30.635 -1.518 21.284 1.00 82.50 90 GLU A C 1
ATOM 709 O O . GLU A 1 90 ? -30.091 -2.087 22.226 1.00 82.50 90 GLU A O 1
ATOM 714 N N . ASP A 1 91 ? -30.178 -1.650 20.044 1.00 83.38 91 ASP A N 1
ATOM 715 C CA . ASP A 1 91 ? -28.980 -2.400 19.670 1.00 83.38 91 ASP A CA 1
ATOM 716 C C . ASP A 1 91 ? -27.710 -1.852 20.339 1.00 83.38 91 ASP A C 1
ATOM 718 O O . ASP A 1 91 ? -26.831 -2.620 20.731 1.00 83.38 91 ASP A O 1
ATOM 722 N N . VAL A 1 92 ? -27.634 -0.535 20.539 1.00 82.62 92 VAL A N 1
ATOM 723 C CA . VAL A 1 92 ? -26.541 0.107 21.278 1.00 82.62 92 VAL A CA 1
ATOM 724 C C . VAL A 1 92 ? -26.697 -0.111 22.785 1.00 82.62 92 VAL A C 1
ATOM 726 O O . VAL A 1 92 ? -25.705 -0.400 23.452 1.00 82.62 92 VAL A O 1
ATOM 729 N N . ARG A 1 93 ? -27.920 -0.057 23.334 1.00 82.88 93 ARG A N 1
ATOM 730 C CA . ARG A 1 93 ? -28.195 -0.422 24.742 1.00 82.88 93 ARG A CA 1
ATOM 731 C C . ARG A 1 93 ? -27.738 -1.843 25.065 1.00 82.88 93 ARG A C 1
ATOM 733 O O . ARG A 1 93 ? -27.117 -2.059 26.104 1.00 82.88 93 ARG A O 1
ATOM 740 N N . MET A 1 94 ? -27.966 -2.788 24.154 1.00 84.69 94 MET A N 1
ATOM 741 C CA . MET A 1 94 ? -27.541 -4.183 24.310 1.00 84.69 94 MET A CA 1
ATOM 742 C C . MET A 1 94 ? -26.018 -4.370 24.408 1.00 84.69 94 MET A C 1
ATOM 744 O O . MET A 1 94 ? -25.570 -5.406 24.897 1.00 84.69 94 MET A O 1
ATOM 748 N N . LEU A 1 95 ? -25.205 -3.395 23.985 1.00 87.00 95 LEU A N 1
ATOM 749 C CA . LEU A 1 95 ? -23.749 -3.442 24.169 1.00 87.00 95 LEU A CA 1
ATOM 750 C C . LEU A 1 95 ? -23.323 -3.073 25.596 1.00 87.00 95 LEU A C 1
ATOM 752 O O . LEU A 1 95 ? -22.252 -3.487 26.033 1.00 87.00 95 LEU A O 1
ATOM 756 N N . PHE A 1 96 ? -24.154 -2.335 26.338 1.00 90.25 96 PHE A N 1
ATOM 757 C CA . PHE A 1 96 ? -23.860 -1.837 27.687 1.00 90.25 96 PHE A CA 1
ATOM 758 C C . PHE A 1 96 ? -24.474 -2.708 28.796 1.00 90.25 96 PHE A C 1
ATOM 760 O O . PHE A 1 96 ? -24.880 -2.207 29.842 1.00 90.25 96 PHE A O 1
ATOM 767 N N . VAL A 1 97 ? -24.534 -4.024 28.586 1.00 87.38 97 VAL A N 1
ATOM 768 C CA . VAL A 1 97 ? -25.052 -4.980 29.582 1.00 87.38 97 VAL A CA 1
ATOM 769 C C . VAL A 1 97 ? -24.039 -5.205 30.705 1.00 87.38 97 VAL A C 1
ATOM 771 O O . VAL A 1 97 ? -24.372 -5.159 31.889 1.00 87.38 97 VAL A O 1
ATOM 774 N N . ASP A 1 98 ? -22.778 -5.415 30.341 1.00 91.94 98 ASP A N 1
ATOM 775 C CA . ASP A 1 98 ? -21.693 -5.668 31.276 1.00 91.94 98 ASP A CA 1
ATOM 776 C C . ASP A 1 98 ? -20.351 -5.175 30.719 1.00 91.94 98 ASP A C 1
ATOM 778 O O . ASP A 1 98 ? -20.210 -4.806 29.551 1.00 91.94 98 ASP A O 1
ATOM 782 N N . LYS A 1 99 ? -19.351 -5.139 31.600 1.00 94.50 99 LYS A N 1
ATOM 783 C CA . LYS A 1 99 ? -18.030 -4.594 31.287 1.00 94.50 99 LYS A CA 1
ATOM 784 C C . LYS A 1 99 ? -17.290 -5.431 30.245 1.00 94.50 99 LYS A C 1
ATOM 786 O O . LYS A 1 99 ? -16.595 -4.856 29.409 1.00 94.50 99 LYS A O 1
ATOM 791 N N . ASP A 1 100 ? -17.432 -6.751 30.293 1.00 95.50 100 ASP A N 1
ATOM 792 C CA . ASP A 1 100 ? -16.714 -7.658 29.405 1.00 95.50 100 ASP A CA 1
ATOM 793 C C . ASP A 1 100 ? -17.271 -7.547 27.986 1.00 95.50 100 ASP A C 1
ATOM 795 O O . ASP A 1 100 ? -16.499 -7.474 27.033 1.00 95.50 100 ASP A O 1
ATOM 799 N N . THR A 1 101 ? -18.594 -7.427 27.837 1.00 94.44 101 THR A N 1
ATOM 800 C CA . THR A 1 101 ? -19.235 -7.181 26.536 1.00 94.44 101 THR A CA 1
ATOM 801 C C . THR A 1 101 ? -18.723 -5.892 25.885 1.00 94.44 101 THR A C 1
ATOM 803 O O . THR A 1 101 ? -18.320 -5.916 24.719 1.00 94.44 101 THR A O 1
ATOM 806 N N . VAL A 1 102 ? -18.652 -4.785 26.636 1.00 94.56 102 VAL A N 1
ATOM 807 C CA . VAL A 1 102 ? -18.119 -3.505 26.131 1.00 94.56 102 VAL A CA 1
ATOM 808 C C . VAL A 1 102 ? -16.650 -3.631 25.728 1.00 94.56 102 VAL A C 1
ATOM 810 O O . VAL A 1 102 ? -16.280 -3.218 24.629 1.00 94.56 102 VAL A O 1
ATOM 813 N N . ILE A 1 103 ? -15.812 -4.211 26.594 1.00 96.06 103 ILE A N 1
ATOM 814 C CA . ILE A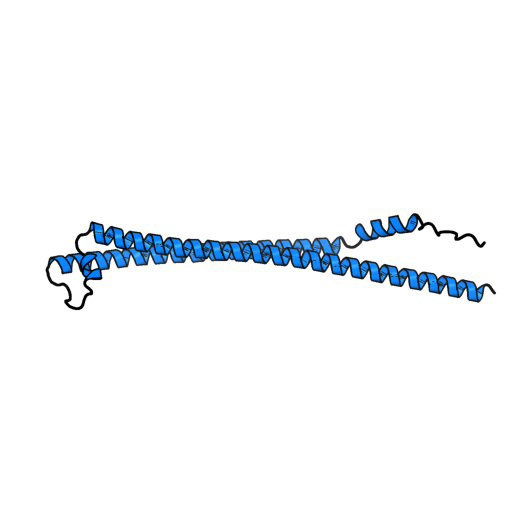 1 103 ? -14.381 -4.390 26.313 1.00 96.06 103 ILE A CA 1
ATOM 815 C C . ILE A 1 103 ? -14.194 -5.233 25.054 1.00 96.06 103 ILE A C 1
ATOM 817 O O . ILE A 1 103 ? -13.461 -4.825 24.161 1.00 96.06 103 ILE A O 1
ATOM 821 N N . ASN A 1 104 ? -14.896 -6.361 24.943 1.00 95.56 104 ASN A N 1
ATOM 822 C CA . ASN A 1 104 ? -14.780 -7.256 23.796 1.00 95.56 104 ASN A CA 1
ATOM 823 C C . ASN A 1 104 ? -15.222 -6.576 22.492 1.00 95.56 104 ASN A C 1
ATOM 825 O O . ASN A 1 104 ? -14.564 -6.741 21.464 1.00 95.56 104 ASN A O 1
ATOM 829 N N . ALA A 1 105 ? -16.301 -5.787 22.522 1.00 95.06 105 ALA A N 1
ATOM 830 C CA . ALA A 1 105 ? -16.768 -5.044 21.353 1.00 95.06 105 ALA A CA 1
ATOM 831 C C . ALA A 1 105 ? -15.756 -3.973 20.909 1.00 95.06 105 ALA A C 1
ATOM 833 O O . ALA A 1 105 ? -15.427 -3.882 19.724 1.00 95.06 105 ALA A O 1
ATOM 834 N N . VAL A 1 106 ? -15.227 -3.191 21.856 1.00 96.44 106 VAL A N 1
ATOM 835 C CA . VAL A 1 106 ? -14.237 -2.138 21.580 1.00 96.44 106 VAL A CA 1
ATOM 836 C C . VAL A 1 106 ? -12.915 -2.741 21.095 1.00 96.44 106 VAL A C 1
ATOM 838 O O . VAL A 1 106 ? -12.398 -2.312 20.065 1.00 96.44 106 VAL A O 1
ATOM 841 N N . SER A 1 107 ? -12.421 -3.799 21.745 1.00 96.56 107 SER A N 1
ATOM 842 C CA . SER A 1 107 ? -11.235 -4.542 21.301 1.00 96.56 107 SER A CA 1
ATOM 843 C C . SER A 1 107 ? -11.413 -5.126 19.898 1.00 96.56 107 SER A C 1
ATOM 845 O O . SER A 1 107 ? -10.528 -4.977 19.063 1.00 96.56 107 SER A O 1
ATOM 847 N N . GLY A 1 108 ? -12.580 -5.699 19.587 1.00 97.75 108 GLY A N 1
ATOM 848 C CA . GLY A 1 108 ? -12.872 -6.186 18.236 1.00 97.75 108 GLY A CA 1
ATOM 849 C C . GLY A 1 108 ? -12.878 -5.071 17.183 1.00 97.75 108 GLY A C 1
ATOM 850 O O . GLY A 1 108 ? -12.401 -5.268 16.063 1.00 97.75 108 GLY A O 1
ATOM 851 N N . SER A 1 109 ? -13.373 -3.878 17.534 1.00 96.94 109 SER A N 1
ATOM 852 C CA . SER A 1 109 ? -13.291 -2.702 16.659 1.00 96.94 109 SER A CA 1
ATOM 853 C C . SER A 1 109 ? -11.843 -2.265 16.430 1.00 96.94 109 SER A C 1
ATOM 855 O O . SER A 1 109 ? -11.475 -1.953 15.296 1.00 96.94 109 SER A O 1
ATOM 857 N N . HIS A 1 110 ? -11.022 -2.267 17.481 1.00 98.38 110 HIS A N 1
ATOM 858 C CA . HIS A 1 110 ? -9.606 -1.917 17.407 1.00 98.38 110 HIS A CA 1
ATOM 859 C C . HIS A 1 110 ? -8.825 -2.867 16.492 1.00 98.38 110 HIS A C 1
ATOM 861 O O . HIS A 1 110 ? -8.151 -2.413 15.566 1.00 98.38 110 HIS A O 1
ATOM 867 N N . ASP A 1 111 ? -8.998 -4.179 16.668 1.00 98.50 111 ASP A N 1
ATOM 868 C CA . ASP A 1 111 ? -8.363 -5.197 15.823 1.00 98.50 111 ASP A CA 1
ATOM 869 C C . ASP A 1 111 ? -8.750 -5.015 14.346 1.00 98.50 111 ASP A C 1
ATOM 871 O O . ASP A 1 111 ? -7.910 -5.081 13.445 1.00 98.50 111 ASP A O 1
ATOM 875 N N . MET A 1 112 ? -10.027 -4.717 14.082 1.00 98.44 112 MET A N 1
ATOM 876 C CA . MET A 1 112 ? -10.524 -4.448 12.733 1.00 98.44 112 MET A CA 1
ATOM 877 C C . MET A 1 112 ? -9.905 -3.184 12.118 1.00 98.44 112 MET A C 1
ATOM 879 O O . MET A 1 112 ? -9.632 -3.144 10.914 1.00 98.44 112 MET A O 1
ATOM 883 N N . HIS A 1 113 ? -9.704 -2.130 12.908 1.00 98.50 113 HIS A N 1
ATOM 884 C CA . HIS A 1 113 ? -9.073 -0.897 12.443 1.00 98.50 113 HIS A CA 1
ATOM 885 C C . HIS A 1 113 ? -7.587 -1.094 12.145 1.00 98.50 113 HIS A C 1
ATOM 887 O O . HIS A 1 113 ? -7.140 -0.707 11.062 1.00 98.50 113 HIS A O 1
ATOM 893 N N . LEU A 1 114 ? -6.847 -1.765 13.032 1.00 98.50 114 LEU A N 1
ATOM 894 C CA . LEU A 1 114 ? -5.447 -2.121 12.793 1.00 98.50 114 LEU A CA 1
ATOM 895 C C . LEU A 1 114 ? -5.300 -2.976 11.533 1.00 98.50 114 LEU A C 1
ATOM 897 O O . LEU A 1 114 ? -4.495 -2.653 10.662 1.00 98.50 114 LEU A O 1
ATOM 901 N N . LEU A 1 115 ? -6.169 -3.973 11.350 1.00 98.38 115 LEU A N 1
ATOM 902 C CA . LEU A 1 115 ? -6.182 -4.794 10.142 1.00 98.38 115 LEU A CA 1
ATOM 903 C C . LEU A 1 115 ? -6.388 -3.957 8.867 1.00 98.38 115 LEU A C 1
ATOM 905 O O . LEU A 1 115 ? -5.779 -4.230 7.830 1.00 98.38 115 LEU A O 1
ATOM 909 N N . LYS A 1 116 ? -7.243 -2.927 8.898 1.00 98.38 116 LYS A N 1
ATOM 910 C CA . LYS A 1 116 ? -7.419 -2.014 7.752 1.00 98.38 116 LYS A CA 1
ATOM 911 C C . LYS A 1 116 ? -6.162 -1.188 7.480 1.00 98.38 116 LYS A C 1
ATOM 913 O O . LYS A 1 116 ? -5.846 -0.959 6.310 1.00 98.38 116 LYS A O 1
ATOM 918 N N . ILE A 1 117 ? -5.474 -0.739 8.528 1.00 98.38 117 ILE A N 1
ATOM 919 C CA . ILE A 1 117 ? -4.218 0.012 8.424 1.00 98.38 117 ILE A CA 1
ATOM 920 C C . ILE A 1 117 ? -3.131 -0.873 7.800 1.00 98.38 117 ILE A C 1
ATOM 922 O O . ILE A 1 117 ? -2.525 -0.474 6.805 1.00 98.38 117 ILE A O 1
ATOM 926 N N . ASP A 1 118 ? -2.961 -2.095 8.302 1.00 98.06 118 ASP A N 1
ATOM 927 C CA . ASP A 1 118 ? -1.951 -3.049 7.832 1.00 98.06 118 ASP A CA 1
ATOM 928 C C . ASP A 1 118 ? -2.183 -3.441 6.368 1.00 98.06 118 ASP A C 1
ATOM 930 O O . ASP A 1 118 ? -1.297 -3.303 5.524 1.00 98.06 118 ASP A O 1
ATOM 934 N N . ASN A 1 119 ? -3.422 -3.798 6.012 1.00 98.25 119 ASN A N 1
ATOM 935 C CA . ASN A 1 119 ? -3.782 -4.098 4.622 1.00 98.25 119 ASN A CA 1
ATOM 936 C C . ASN A 1 119 ? -3.513 -2.915 3.680 1.00 98.25 119 ASN A C 1
ATOM 938 O O . ASN A 1 119 ? -3.206 -3.092 2.494 1.00 98.25 119 ASN A O 1
ATOM 942 N N . ARG A 1 120 ? -3.663 -1.682 4.179 1.00 97.69 120 ARG A N 1
ATOM 943 C CA . ARG A 1 120 ? -3.386 -0.482 3.392 1.00 97.69 120 ARG A CA 1
ATOM 944 C C . ARG A 1 120 ? -1.887 -0.268 3.209 1.00 97.69 120 ARG A C 1
ATOM 946 O O . ARG A 1 120 ? -1.496 0.081 2.093 1.00 97.69 120 ARG A O 1
ATOM 953 N N . GLU A 1 121 ? -1.078 -0.485 4.242 1.00 97.81 121 GLU A N 1
ATOM 954 C CA . GLU A 1 121 ? 0.387 -0.471 4.149 1.00 97.81 121 GLU A CA 1
ATOM 955 C C . GLU A 1 121 ? 0.869 -1.482 3.104 1.00 97.81 121 GLU A C 1
ATOM 957 O O . GLU A 1 121 ? 1.516 -1.095 2.126 1.00 97.81 121 GLU A O 1
ATOM 962 N N . ASP A 1 122 ? 0.443 -2.739 3.231 1.00 98.19 122 ASP A N 1
ATOM 963 C CA . ASP A 1 122 ? 0.805 -3.821 2.313 1.00 98.19 122 ASP A CA 1
ATOM 964 C C . ASP A 1 122 ? 0.420 -3.498 0.869 1.00 98.19 122 ASP A C 1
ATOM 966 O O . ASP A 1 122 ? 1.208 -3.696 -0.063 1.00 98.19 122 ASP A O 1
ATOM 970 N N . SER A 1 123 ? -0.780 -2.944 0.659 1.00 98.12 123 SER A N 1
ATOM 971 C CA . SER A 1 123 ? -1.238 -2.518 -0.664 1.00 98.12 123 SER A CA 1
ATOM 972 C C . SER A 1 123 ? -0.337 -1.435 -1.261 1.00 98.12 123 SER A C 1
ATOM 974 O O . SER A 1 123 ? 0.028 -1.514 -2.439 1.00 98.12 123 SER A O 1
ATOM 976 N N . ILE A 1 124 ? 0.034 -0.422 -0.471 1.00 97.50 124 ILE A N 1
ATOM 977 C CA . ILE A 1 124 ? 0.894 0.680 -0.918 1.00 97.50 124 ILE A CA 1
ATOM 978 C C . ILE A 1 124 ? 2.285 0.150 -1.273 1.00 97.50 124 ILE A C 1
ATOM 980 O O . ILE A 1 124 ? 2.752 0.377 -2.394 1.00 97.50 124 ILE A O 1
ATOM 984 N N . VAL A 1 125 ? 2.910 -0.604 -0.368 1.00 96.62 125 VAL A N 1
ATOM 985 C CA . VAL A 1 125 ? 4.258 -1.161 -0.548 1.00 96.62 125 VAL A CA 1
ATOM 986 C C . VAL A 1 125 ? 4.294 -2.107 -1.749 1.00 96.62 125 VAL A C 1
ATOM 988 O O . VAL A 1 125 ? 5.164 -1.989 -2.616 1.00 96.62 125 VAL A O 1
ATOM 991 N N . THR A 1 126 ? 3.314 -3.002 -1.875 1.00 97.31 126 THR A N 1
ATOM 992 C CA . THR A 1 126 ? 3.222 -3.939 -3.005 1.00 97.31 126 THR A CA 1
ATOM 993 C C . THR A 1 126 ? 3.074 -3.203 -4.334 1.00 97.31 126 THR A C 1
ATOM 995 O O . THR A 1 126 ? 3.757 -3.520 -5.313 1.00 97.31 126 THR A O 1
ATOM 998 N N . ARG A 1 127 ? 2.199 -2.191 -4.395 1.00 97.62 127 ARG A N 1
ATOM 999 C CA . ARG A 1 127 ? 1.979 -1.404 -5.617 1.00 97.62 127 ARG A CA 1
ATOM 1000 C C . ARG A 1 127 ? 3.210 -0.596 -6.008 1.00 97.62 127 ARG A C 1
ATOM 1002 O O . ARG A 1 127 ? 3.521 -0.553 -7.197 1.00 97.62 127 ARG A O 1
ATOM 1009 N N . ALA A 1 128 ? 3.906 0.004 -5.046 1.00 95.62 128 ALA A N 1
ATOM 1010 C CA . ALA A 1 128 ? 5.129 0.760 -5.295 1.00 95.62 128 ALA A CA 1
ATOM 1011 C C . ALA A 1 128 ? 6.241 -0.139 -5.859 1.00 95.62 128 ALA A C 1
ATOM 1013 O O . ALA A 1 128 ? 6.819 0.176 -6.902 1.00 95.62 128 ALA A O 1
ATOM 1014 N N . ASN A 1 129 ? 6.462 -1.307 -5.246 1.00 94.38 129 ASN A N 1
ATOM 1015 C CA . ASN A 1 129 ? 7.419 -2.301 -5.737 1.00 94.38 129 ASN A CA 1
ATOM 1016 C C . ASN A 1 129 ? 7.077 -2.772 -7.155 1.00 94.38 129 ASN A C 1
ATOM 1018 O O . ASN A 1 129 ? 7.930 -2.769 -8.045 1.00 94.38 129 ASN A O 1
ATOM 1022 N N . LYS A 1 130 ? 5.807 -3.121 -7.395 1.00 95.94 130 LYS A N 1
ATOM 1023 C CA . LYS A 1 130 ? 5.337 -3.552 -8.717 1.00 95.94 130 LYS A CA 1
ATOM 1024 C C . LYS A 1 130 ? 5.513 -2.458 -9.769 1.00 95.94 130 LYS A C 1
ATOM 1026 O O . LYS A 1 130 ? 5.946 -2.744 -10.883 1.00 95.94 130 LYS A O 1
ATOM 1031 N N . TRP A 1 131 ? 5.181 -1.215 -9.430 1.00 94.50 131 TRP A N 1
ATOM 1032 C CA . TRP A 1 131 ? 5.355 -0.081 -10.331 1.00 94.50 131 TRP A CA 1
ATOM 1033 C C . TRP A 1 131 ? 6.829 0.119 -10.694 1.00 94.50 131 TRP A C 1
ATOM 1035 O O . TRP A 1 131 ? 7.149 0.190 -11.878 1.00 94.50 131 TRP A O 1
ATOM 1045 N N . CYS A 1 132 ? 7.729 0.106 -9.709 1.00 91.75 132 CYS A N 1
ATOM 1046 C CA . CYS A 1 132 ? 9.162 0.235 -9.957 1.00 91.75 132 CYS A CA 1
ATOM 1047 C C . CYS A 1 132 ? 9.689 -0.892 -10.857 1.00 91.75 132 CYS A C 1
ATOM 1049 O O . CYS A 1 132 ? 10.363 -0.623 -11.849 1.00 91.75 132 CYS A O 1
ATOM 1051 N N . ALA A 1 133 ? 9.327 -2.148 -10.579 1.00 90.44 133 ALA A N 1
ATOM 1052 C CA . ALA A 1 133 ? 9.723 -3.288 -11.408 1.00 90.44 133 ALA A CA 1
ATOM 1053 C C . ALA A 1 133 ? 9.243 -3.151 -12.866 1.00 90.44 133 ALA A C 1
ATOM 1055 O O . ALA A 1 133 ? 9.992 -3.438 -13.807 1.00 90.44 133 ALA A O 1
ATOM 1056 N N . ASN A 1 134 ? 8.014 -2.664 -13.064 1.00 92.38 134 ASN A N 1
ATOM 1057 C CA . ASN A 1 134 ? 7.463 -2.412 -14.393 1.00 92.38 134 ASN A CA 1
ATOM 1058 C C . ASN A 1 134 ? 8.230 -1.308 -15.127 1.00 92.38 134 ASN A C 1
ATOM 1060 O O . ASN A 1 134 ? 8.596 -1.501 -16.285 1.00 92.38 134 ASN A O 1
ATOM 1064 N N . VAL A 1 135 ? 8.519 -0.190 -14.455 1.00 87.94 135 VAL A N 1
ATOM 1065 C CA . VAL A 1 135 ? 9.297 0.920 -15.027 1.00 87.94 135 VAL A CA 1
ATOM 1066 C C . VAL A 1 135 ? 10.694 0.445 -15.422 1.00 87.94 135 VAL A C 1
ATOM 1068 O O . VAL A 1 135 ? 11.114 0.661 -16.556 1.00 87.94 135 VAL A O 1
ATOM 1071 N N . VAL A 1 136 ? 11.390 -0.278 -14.539 1.00 85.56 136 VAL A N 1
ATOM 1072 C CA . VAL A 1 136 ? 12.722 -0.834 -14.828 1.00 85.56 136 VAL A CA 1
ATOM 1073 C C . VAL A 1 136 ? 12.680 -1.750 -16.050 1.00 85.56 136 VAL A C 1
ATOM 1075 O O . VAL A 1 136 ? 13.534 -1.646 -16.933 1.00 85.56 136 VAL A O 1
ATOM 1078 N N . THR A 1 137 ? 11.677 -2.625 -16.134 1.00 87.44 137 THR A N 1
ATOM 1079 C CA . THR A 1 137 ? 11.507 -3.549 -17.264 1.00 87.44 137 THR A CA 1
ATOM 1080 C C . THR A 1 137 ? 11.220 -2.804 -18.568 1.00 87.44 137 THR A C 1
ATOM 1082 O O . THR A 1 137 ? 11.801 -3.127 -19.608 1.00 87.44 137 THR A O 1
ATOM 1085 N N . GLN A 1 138 ? 10.349 -1.794 -18.520 1.00 87.50 138 GLN A N 1
ATOM 1086 C CA . GLN A 1 138 ? 10.003 -0.963 -19.668 1.00 87.50 138 GLN A CA 1
ATOM 1087 C C . GLN A 1 138 ? 11.231 -0.218 -20.196 1.00 87.50 138 GLN A C 1
ATOM 1089 O O . GLN A 1 138 ? 11.558 -0.356 -21.375 1.00 87.50 138 GLN A O 1
ATOM 1094 N N . VAL A 1 139 ? 11.958 0.475 -19.317 1.00 83.69 139 VAL A N 1
ATOM 1095 C CA . VAL A 1 139 ? 13.182 1.206 -19.670 1.00 83.69 139 VAL A CA 1
ATOM 1096 C C . VAL A 1 139 ? 14.201 0.260 -20.307 1.00 83.69 139 VAL A C 1
ATOM 1098 O O . VAL A 1 139 ? 14.684 0.521 -21.404 1.00 83.69 139 VAL A O 1
ATOM 1101 N N . HIS A 1 140 ? 14.462 -0.907 -19.707 1.00 81.62 140 HIS A N 1
ATOM 1102 C CA . HIS A 1 140 ? 15.369 -1.899 -20.298 1.00 81.62 140 HIS A CA 1
ATOM 1103 C C . HIS A 1 140 ? 14.955 -2.336 -21.708 1.00 81.62 140 HIS A C 1
ATOM 1105 O O . HIS A 1 140 ? 15.807 -2.536 -22.579 1.00 81.62 140 HIS A O 1
ATOM 1111 N N . ARG A 1 141 ? 13.656 -2.535 -21.944 1.00 85.06 141 ARG A N 1
ATOM 1112 C CA . ARG A 1 141 ? 13.133 -2.952 -23.248 1.00 85.06 141 ARG A CA 1
ATOM 1113 C C . ARG A 1 141 ? 13.280 -1.843 -24.290 1.00 85.06 141 ARG A C 1
ATOM 1115 O O . ARG A 1 141 ? 13.726 -2.119 -25.408 1.00 85.06 141 ARG A O 1
ATOM 1122 N N . GLU A 1 142 ? 12.899 -0.621 -23.943 1.00 84.25 142 GLU A N 1
ATOM 1123 C CA . GLU A 1 142 ? 12.983 0.545 -24.828 1.00 84.25 142 GLU A CA 1
ATOM 1124 C C . GLU A 1 142 ? 14.431 0.821 -25.231 1.00 84.25 142 GLU A C 1
ATOM 1126 O O . GLU A 1 142 ? 14.734 1.003 -26.408 1.00 84.25 142 GLU A O 1
ATOM 1131 N N . GLU A 1 143 ? 15.349 0.713 -24.279 1.00 80.62 143 GLU A N 1
ATOM 1132 C CA . GLU A 1 143 ? 16.776 0.956 -24.469 1.00 80.62 143 GLU A CA 1
ATOM 1133 C C . GLU A 1 143 ? 17.444 -0.093 -25.347 1.00 80.62 143 GLU A C 1
ATOM 1135 O O . GLU A 1 143 ? 18.172 0.236 -26.289 1.00 80.62 143 GLU A O 1
ATOM 1140 N N . LYS A 1 144 ? 17.122 -1.372 -25.120 1.00 81.19 144 LYS A N 1
ATOM 1141 C CA . LYS A 1 144 ? 17.543 -2.456 -26.016 1.00 81.19 144 LYS A CA 1
ATOM 1142 C C . LYS A 1 144 ? 17.043 -2.221 -27.440 1.00 81.19 144 LYS A C 1
ATOM 1144 O O . LYS A 1 144 ? 17.799 -2.421 -28.389 1.00 81.19 144 LYS A O 1
ATOM 1149 N N . THR A 1 145 ? 15.790 -1.796 -27.594 1.00 83.62 145 THR A N 1
ATOM 1150 C CA . THR A 1 145 ? 15.180 -1.544 -28.909 1.00 83.62 145 THR A CA 1
ATOM 1151 C C . THR A 1 145 ? 15.849 -0.362 -29.606 1.00 83.62 145 THR A C 1
ATOM 1153 O O . THR A 1 145 ? 16.292 -0.489 -30.747 1.00 83.62 145 THR A O 1
ATOM 1156 N N . ARG A 1 146 ? 16.011 0.762 -28.901 1.00 83.69 146 ARG A N 1
ATOM 1157 C CA . ARG A 1 146 ? 16.695 1.954 -29.409 1.00 83.69 146 ARG A CA 1
ATOM 1158 C C . ARG A 1 146 ? 18.122 1.635 -29.845 1.00 83.69 146 ARG A C 1
ATOM 1160 O O . ARG A 1 146 ? 18.518 2.029 -30.938 1.00 83.69 146 ARG A O 1
ATOM 1167 N N . ASN A 1 147 ? 18.873 0.883 -29.037 1.00 80.00 147 ASN A N 1
ATOM 1168 C CA . ASN A 1 147 ? 20.236 0.479 -29.378 1.00 80.00 147 ASN A CA 1
ATOM 1169 C C . ASN A 1 147 ? 20.278 -0.382 -30.649 1.00 80.00 147 ASN A C 1
ATOM 1171 O O . ASN A 1 147 ? 21.049 -0.094 -31.561 1.00 80.00 147 ASN A O 1
ATOM 1175 N N . ARG A 1 148 ? 19.409 -1.399 -30.753 1.00 81.56 148 ARG A N 1
ATOM 1176 C CA . ARG A 1 148 ? 19.323 -2.249 -31.954 1.00 81.56 148 ARG A CA 1
ATOM 1177 C C . ARG A 1 148 ? 19.002 -1.437 -33.211 1.00 81.56 148 ARG A C 1
ATOM 1179 O O . ARG A 1 148 ? 19.649 -1.643 -34.235 1.00 81.56 148 ARG A O 1
ATOM 1186 N N . ASN A 1 149 ? 18.075 -0.484 -33.120 1.00 81.62 149 ASN A N 1
ATOM 1187 C CA . ASN A 1 149 ? 17.723 0.390 -34.242 1.00 81.62 149 ASN A CA 1
ATOM 1188 C C . ASN A 1 149 ? 18.909 1.261 -34.678 1.00 81.62 149 ASN A C 1
ATOM 1190 O O . ASN A 1 149 ? 19.216 1.320 -35.866 1.00 81.62 149 ASN A O 1
ATOM 1194 N N . ARG A 1 150 ? 19.627 1.872 -33.726 1.00 81.94 150 ARG A N 1
ATOM 1195 C CA . ARG A 1 150 ? 20.818 2.688 -34.020 1.00 81.94 150 ARG A CA 1
ATOM 1196 C C . ARG A 1 150 ? 21.937 1.874 -34.663 1.00 81.94 150 ARG A C 1
ATOM 1198 O O . ARG A 1 150 ? 22.558 2.342 -35.611 1.00 81.94 150 ARG A O 1
ATOM 1205 N N . VAL A 1 151 ? 22.181 0.650 -34.192 1.00 80.69 151 VAL A N 1
ATOM 1206 C CA . VAL A 1 151 ? 23.178 -0.241 -34.808 1.00 80.69 151 VAL A CA 1
ATOM 1207 C C . VAL A 1 151 ? 22.776 -0.615 -36.239 1.00 80.69 151 VAL A C 1
ATOM 1209 O O . VAL A 1 151 ? 23.621 -0.580 -37.132 1.00 80.69 151 VAL A O 1
ATOM 1212 N N . SER A 1 152 ? 21.493 -0.910 -36.478 1.00 82.56 152 SER A N 1
ATOM 1213 C CA . SER A 1 152 ? 20.974 -1.173 -37.826 1.00 82.56 152 SER A CA 1
ATOM 1214 C C . SER A 1 152 ? 21.151 0.030 -38.758 1.00 82.56 152 SER A C 1
ATOM 1216 O O . SER A 1 152 ? 21.588 -0.140 -39.892 1.00 82.56 152 SER A O 1
ATOM 1218 N N . GLU A 1 153 ? 20.851 1.241 -38.289 1.00 80.62 153 GLU A N 1
ATOM 1219 C CA . GLU A 1 153 ? 21.004 2.486 -39.055 1.00 80.62 153 GLU A CA 1
ATOM 1220 C C . GLU A 1 153 ? 22.470 2.733 -39.449 1.00 80.62 153 GLU A C 1
ATOM 1222 O O . GLU A 1 153 ? 22.771 2.973 -40.618 1.00 80.62 153 GLU A O 1
ATOM 1227 N N . ILE A 1 154 ? 23.402 2.584 -38.498 1.00 85.31 154 ILE A N 1
ATOM 1228 C CA . ILE A 1 154 ? 24.847 2.714 -38.754 1.00 85.31 154 ILE A CA 1
ATOM 1229 C C . ILE A 1 154 ? 25.309 1.680 -39.784 1.00 85.31 154 ILE A C 1
ATOM 1231 O O . ILE A 1 154 ? 26.077 2.005 -40.693 1.00 85.31 154 ILE A O 1
ATOM 1235 N N . HIS A 1 155 ? 24.847 0.435 -39.658 1.00 84.44 155 HIS A N 1
ATOM 1236 C CA . HIS A 1 155 ? 25.190 -0.630 -40.593 1.00 84.44 155 HIS A CA 1
ATOM 1237 C C . HIS A 1 155 ? 24.693 -0.320 -42.012 1.00 84.44 155 HIS A C 1
ATOM 1239 O O . HIS A 1 155 ? 25.472 -0.386 -42.962 1.00 84.44 155 HIS A O 1
ATOM 1245 N N . GLN A 1 156 ? 23.429 0.091 -42.151 1.00 88.44 156 GLN A N 1
ATOM 1246 C CA . GLN A 1 156 ? 22.842 0.475 -43.438 1.00 88.44 156 GLN A CA 1
ATOM 1247 C C . GLN A 1 156 ? 23.595 1.645 -44.079 1.00 88.44 156 GLN A C 1
ATOM 1249 O O . GLN A 1 156 ? 23.943 1.580 -45.258 1.00 88.44 156 GLN A O 1
ATOM 1254 N N . TYR A 1 157 ? 23.910 2.680 -43.298 1.00 89.69 157 TYR A N 1
ATOM 1255 C CA . TYR A 1 157 ? 24.678 3.827 -43.775 1.00 89.69 157 TYR A CA 1
ATOM 1256 C C . TYR A 1 157 ? 26.087 3.425 -44.231 1.00 89.69 157 TYR A C 1
ATOM 1258 O O . TYR A 1 157 ? 26.542 3.829 -45.300 1.00 89.69 157 TYR A O 1
ATOM 1266 N N . THR A 1 158 ? 26.760 2.560 -43.467 1.00 90.31 158 THR A N 1
ATOM 1267 C CA . THR A 1 158 ? 28.095 2.050 -43.815 1.00 90.31 158 THR A CA 1
ATOM 1268 C C . THR A 1 158 ? 28.078 1.277 -45.133 1.00 90.31 158 THR A C 1
ATOM 1270 O O . THR A 1 158 ? 28.956 1.478 -45.972 1.00 90.31 158 THR A O 1
ATOM 1273 N N . ASN A 1 159 ? 27.078 0.416 -45.342 1.00 89.88 159 ASN A N 1
ATOM 1274 C CA . ASN A 1 159 ? 26.936 -0.338 -46.588 1.00 89.88 159 ASN A CA 1
ATOM 1275 C C . ASN A 1 159 ? 26.666 0.594 -47.774 1.00 89.88 159 ASN A C 1
ATOM 1277 O O . ASN A 1 159 ? 27.328 0.476 -48.800 1.00 89.88 159 ASN A O 1
ATOM 1281 N N . HIS A 1 160 ? 25.780 1.581 -47.606 1.00 92.81 160 HIS A N 1
ATOM 1282 C CA . HIS A 1 160 ? 25.504 2.573 -48.643 1.00 92.81 160 HIS A CA 1
ATOM 1283 C C . HIS A 1 160 ? 26.767 3.333 -49.081 1.00 92.81 160 HIS A C 1
ATOM 1285 O O . HIS A 1 160 ? 27.005 3.515 -50.277 1.00 92.81 160 HIS A O 1
ATOM 1291 N N . LEU A 1 161 ? 27.607 3.748 -48.125 1.00 92.94 161 LEU A N 1
ATOM 1292 C CA . LEU A 1 161 ? 28.872 4.418 -48.430 1.00 92.94 161 LEU A CA 1
ATOM 1293 C C . LEU A 1 161 ? 29.852 3.509 -49.184 1.00 92.94 161 LEU A C 1
ATOM 1295 O O . LEU A 1 161 ? 30.486 3.967 -50.134 1.00 92.94 161 LEU A O 1
ATOM 1299 N N . ARG A 1 162 ? 29.955 2.229 -48.801 1.00 91.62 162 ARG A N 1
ATOM 1300 C CA . ARG A 1 162 ? 30.802 1.242 -49.495 1.00 91.62 162 ARG A CA 1
ATOM 1301 C C . ARG A 1 162 ? 30.347 1.014 -50.934 1.00 91.62 162 ARG A C 1
ATOM 1303 O O . ARG A 1 162 ? 31.174 1.054 -51.841 1.00 91.62 162 ARG A O 1
ATOM 1310 N N . ASP A 1 163 ? 29.045 0.847 -51.149 1.00 93.94 163 ASP A N 1
ATOM 1311 C CA . ASP A 1 163 ? 28.475 0.653 -52.485 1.00 93.94 163 ASP A CA 1
ATOM 1312 C C . ASP A 1 163 ? 28.712 1.871 -53.382 1.00 93.94 163 ASP A C 1
ATOM 1314 O O . ASP A 1 163 ? 29.023 1.735 -54.567 1.00 93.94 163 ASP A O 1
ATOM 1318 N N . ASN A 1 164 ? 28.576 3.078 -52.828 1.00 92.56 164 ASN A N 1
ATOM 1319 C CA . ASN A 1 164 ? 28.861 4.304 -53.562 1.00 92.56 164 ASN A CA 1
ATOM 1320 C C . ASN A 1 164 ? 30.341 4.393 -53.937 1.00 92.56 164 ASN A C 1
ATOM 1322 O O . ASN A 1 164 ? 30.634 4.665 -55.098 1.00 92.56 164 ASN A O 1
ATOM 1326 N N . ALA A 1 165 ? 31.254 4.127 -52.998 1.00 92.06 165 ALA A N 1
ATOM 1327 C CA . ALA A 1 165 ? 32.693 4.122 -53.262 1.00 92.06 165 ALA A CA 1
ATOM 1328 C C . ALA A 1 165 ? 33.054 3.157 -54.405 1.00 92.06 165 ALA A C 1
ATOM 1330 O O . ALA A 1 165 ? 33.668 3.577 -55.384 1.00 92.06 165 ALA A O 1
ATOM 1331 N N . ALA A 1 166 ? 32.548 1.919 -54.364 1.00 91.31 166 ALA A N 1
ATOM 1332 C CA . ALA A 1 166 ? 32.759 0.936 -55.429 1.00 91.31 166 ALA A CA 1
ATOM 1333 C C . ALA A 1 166 ? 32.222 1.409 -56.798 1.00 91.31 166 ALA A C 1
ATOM 1335 O O . ALA A 1 166 ? 32.857 1.213 -57.835 1.00 91.31 166 ALA A O 1
ATOM 1336 N N . LYS A 1 167 ? 31.061 2.082 -56.826 1.00 91.88 167 LYS A N 1
ATOM 1337 C CA . LYS A 1 167 ? 30.498 2.670 -58.059 1.00 91.88 167 LYS A CA 1
ATOM 1338 C C . LYS A 1 167 ? 31.313 3.845 -58.603 1.00 91.88 167 LYS A C 1
ATOM 1340 O O . LYS A 1 167 ? 31.238 4.105 -59.805 1.00 91.88 167 LYS A O 1
ATOM 1345 N N . TYR A 1 168 ? 31.996 4.606 -57.749 1.00 90.44 168 TYR A N 1
ATOM 1346 C CA . TYR A 1 168 ? 32.889 5.685 -58.183 1.00 90.44 168 TYR A CA 1
ATOM 1347 C C . TYR A 1 168 ? 34.174 5.118 -58.784 1.00 90.44 168 TYR A C 1
ATOM 1349 O O . TYR A 1 168 ? 34.569 5.548 -59.863 1.00 90.44 168 TYR A O 1
ATOM 1357 N N . GLU A 1 169 ? 34.767 4.104 -58.154 1.00 87.56 169 GLU A N 1
ATOM 1358 C CA . GLU A 1 169 ? 35.959 3.421 -58.673 1.00 87.56 169 GLU A CA 1
ATOM 1359 C C . GLU A 1 169 ? 35.702 2.802 -60.053 1.00 87.56 169 GLU A C 1
ATOM 1361 O O . GLU A 1 169 ? 36.466 3.036 -60.986 1.00 87.56 169 GLU A O 1
ATOM 1366 N N . LEU A 1 170 ? 34.571 2.109 -60.233 1.00 82.56 170 LEU A N 1
ATOM 1367 C CA . LEU A 1 170 ? 34.183 1.537 -61.530 1.00 82.56 170 LEU A CA 1
ATOM 1368 C C . LEU A 1 170 ? 33.991 2.589 -62.631 1.00 82.56 170 LEU A C 1
ATOM 1370 O O . LEU A 1 170 ? 34.275 2.314 -63.793 1.00 82.56 170 LEU A O 1
ATOM 1374 N N . ARG A 1 171 ? 33.505 3.788 -62.286 1.00 81.00 171 ARG A N 1
ATOM 1375 C CA . ARG A 1 171 ? 33.293 4.881 -63.251 1.00 81.00 171 ARG A CA 1
ATOM 1376 C C . ARG A 1 171 ? 34.575 5.601 -63.657 1.00 81.00 171 ARG A C 1
ATOM 1378 O O . ARG A 1 171 ? 34.564 6.278 -64.676 1.00 81.00 171 ARG A O 1
ATOM 1385 N N . HIS A 1 172 ? 35.638 5.484 -62.871 1.00 73.75 172 HIS A N 1
ATOM 1386 C CA . HIS A 1 172 ? 36.922 6.138 -63.133 1.00 73.75 172 HIS A CA 1
ATOM 1387 C C . HIS A 1 172 ? 38.026 5.159 -63.557 1.00 73.75 172 HIS A C 1
ATOM 1389 O O . HIS A 1 172 ? 39.154 5.580 -63.793 1.00 73.75 172 HIS A O 1
ATOM 1395 N N . ALA A 1 173 ? 37.702 3.868 -63.669 1.00 65.25 173 ALA A N 1
ATOM 1396 C CA . ALA A 1 173 ? 38.577 2.824 -64.198 1.00 65.25 173 ALA A CA 1
ATOM 1397 C C . ALA A 1 173 ? 38.329 2.501 -65.692 1.00 65.25 173 ALA A C 1
ATOM 1399 O O . ALA A 1 173 ? 38.984 1.605 -66.225 1.00 65.25 173 ALA A O 1
ATOM 1400 N N . ALA A 1 174 ? 37.394 3.199 -66.348 1.00 49.75 174 ALA A N 1
ATOM 1401 C CA . ALA A 1 174 ? 37.087 3.122 -67.782 1.00 49.75 174 ALA A CA 1
ATOM 1402 C C . ALA A 1 174 ? 37.462 4.439 -68.474 1.00 49.75 174 ALA A C 1
ATOM 1404 O O . ALA A 1 174 ? 37.904 4.372 -69.641 1.00 49.75 174 ALA A O 1
#

Radius of gyration: 36.58 Å; Cα contacts (8 Å, |Δi|>4): 51; chains: 1; bounding box: 72×33×106 Å

Solvent-accessible surface area (backbone atoms only — not comparable to full-atom values): 9848 Å² total; per-residue (Å²): 140,83,81,83,77,77,80,72,82,58,79,65,57,64,50,50,61,50,47,60,73,71,69,71,52,72,67,60,54,50,53,48,49,54,53,52,53,50,50,50,51,51,50,53,52,50,49,53,51,52,53,54,52,48,51,55,50,52,53,52,50,51,52,48,48,54,52,50,48,52,52,50,52,56,50,33,58,33,43,77,68,72,67,52,69,86,86,60,55,68,77,61,54,66,43,49,77,47,71,65,56,39,49,53,52,51,51,52,51,45,55,54,50,51,51,53,51,51,55,48,50,53,51,51,51,51,50,52,54,51,48,51,54,50,50,54,52,49,52,54,52,53,50,54,49,54,50,54,52,52,52,51,50,54,50,52,52,53,50,52,51,51,56,49,51,54,55,50,52,62,67,72,73,114

Mean predicted aligned error: 11.62 Å

Organism: Polypterus senegalus (NCBI:txid55291)

Nearest PDB structures (foldseek):
  8j07-assembly1_3  TM=7.223E-01  e=3.051E-07  Homo sapiens
  5nen-assembly1_B  TM=3.900E-01  e=1.724E-01  Serratia marcescens
  3zx6-assembly1_B  TM=3.462E-01  e=1.998E+00  Archaeoglobus fulgidus DSM 4304
  7sqc-assembly1_1X  TM=3.418E-01  e=3.797E+00  Chlamydomonas reinhardtii
  7sqc-assembly1_1F  TM=3.536E-01  e=5.712E+00  Chlamydomonas reinhardtii

Secondary structure (DSSP, 8-state):
-------PPPHHHHHHHHHHHHSS-HHHHHHHHHHHHHHHHHHHHHHHHHHHHHHHHHHHHHHHHHHHHHHHHHHHHHHTTT---TTS-HHHHGGGS-HHHHHHHHHHHHHHHHHHHHHHHHHHHHHHHHHHHHHHHHHHHHHHHHHHHHHHHHHHHHHHHHHHHHHHHHHH--